Protein AF-A0A8S0GXC1-F1 (afdb_monomer)

Radius of gyration: 15.0 Å; Cα contacts (8 Å, |Δi|>4): 55; chains: 1; bounding box: 44×24×37 Å

Secondary structure (DSSP, 8-state):
--HHHHHHHHHHHHHHHHHHH--S-GGG--TT------HHHHHHHHHHHHT----TTTTSTT--SHHHHHHHHHHHHHHHHTS--

pLDDT: mean 83.08, std 7.65, range [59.19, 92.38]

Structure (mmCIF, N/CA/C/O backbone):
data_AF-A0A8S0GXC1-F1
#
_entry.id   AF-A0A8S0GXC1-F1
#
loop_
_atom_site.group_PDB
_atom_site.id
_atom_site.type_symbol
_atom_site.label_atom_id
_atom_site.label_alt_id
_atom_site.label_comp_id
_atom_site.label_asym_id
_atom_site.label_entity_id
_atom_site.label_seq_id
_atom_site.pdbx_PDB_ins_code
_atom_site.Cartn_x
_atom_site.Cartn_y
_atom_site.Cartn_z
_atom_site.occupancy
_atom_site.B_iso_or_equiv
_atom_site.auth_seq_id
_atom_site.auth_comp_id
_atom_site.auth_asym_id
_atom_site.auth_atom_id
_atom_site.pdbx_PDB_model_num
ATOM 1 N N . MET A 1 1 ? -5.651 -5.124 13.076 1.00 73.06 1 MET A N 1
ATOM 2 C CA . MET A 1 1 ? -4.720 -4.694 12.014 1.00 73.06 1 MET A CA 1
ATOM 3 C C . MET A 1 1 ? -3.655 -3.804 12.633 1.00 73.06 1 MET A C 1
ATOM 5 O O . MET A 1 1 ? -4.014 -2.954 13.444 1.00 73.06 1 MET A O 1
ATOM 9 N N . ASP A 1 2 ? -2.381 -4.032 12.316 1.00 86.50 2 ASP A N 1
ATOM 10 C CA . ASP A 1 2 ? -1.241 -3.270 12.839 1.00 86.50 2 ASP A CA 1
ATOM 11 C C . ASP A 1 2 ? -0.464 -2.554 11.718 1.00 86.50 2 ASP A C 1
ATOM 13 O O . ASP A 1 2 ? -0.686 -2.792 10.530 1.00 86.50 2 ASP A O 1
ATOM 17 N N . LEU A 1 3 ? 0.426 -1.634 12.104 1.00 88.12 3 LEU A N 1
ATOM 18 C CA . LEU A 1 3 ? 1.173 -0.794 11.163 1.00 88.12 3 LEU A CA 1
ATOM 19 C C . LEU A 1 3 ? 2.090 -1.619 10.247 1.00 88.12 3 LEU A C 1
ATOM 21 O O . LEU A 1 3 ? 2.246 -1.290 9.075 1.00 88.12 3 LEU A O 1
ATOM 25 N N . PHE A 1 4 ? 2.668 -2.701 10.772 1.00 89.50 4 PHE A N 1
ATOM 26 C CA . PHE A 1 4 ? 3.551 -3.584 10.016 1.00 89.50 4 PHE A CA 1
ATOM 27 C C . PHE A 1 4 ? 2.802 -4.304 8.889 1.00 89.50 4 PHE A C 1
ATOM 29 O O . PHE A 1 4 ? 3.283 -4.333 7.757 1.00 89.50 4 PHE A O 1
ATOM 36 N N . SER A 1 5 ? 1.599 -4.818 9.165 1.00 87.94 5 SER A N 1
ATOM 37 C CA . SER A 1 5 ? 0.760 -5.463 8.148 1.00 87.94 5 SER A CA 1
ATOM 38 C C . SER A 1 5 ? 0.388 -4.491 7.027 1.00 87.94 5 SER A C 1
ATOM 40 O O . SER A 1 5 ? 0.446 -4.854 5.855 1.00 87.94 5 SER A O 1
ATOM 42 N N . ILE A 1 6 ? 0.073 -3.236 7.370 1.00 89.62 6 ILE A N 1
ATOM 43 C CA . ILE A 1 6 ? -0.235 -2.189 6.383 1.00 89.62 6 ILE A CA 1
ATOM 44 C C . ILE A 1 6 ? 0.995 -1.881 5.517 1.00 89.62 6 ILE A C 1
ATOM 46 O O . ILE A 1 6 ? 0.891 -1.818 4.295 1.00 89.62 6 ILE A O 1
ATOM 50 N N . GLN A 1 7 ? 2.175 -1.750 6.128 1.00 92.38 7 GLN A N 1
ATOM 51 C CA . GLN A 1 7 ? 3.425 -1.519 5.396 1.00 92.38 7 GLN A CA 1
ATOM 52 C C . GLN A 1 7 ? 3.756 -2.661 4.428 1.00 92.38 7 GLN A C 1
ATOM 54 O O . GLN A 1 7 ? 4.174 -2.396 3.300 1.00 92.38 7 GLN A O 1
ATOM 59 N N . GLN A 1 8 ? 3.563 -3.916 4.847 1.00 91.06 8 GLN A N 1
ATOM 60 C CA . GLN A 1 8 ? 3.764 -5.083 3.983 1.00 91.06 8 GLN A CA 1
ATOM 61 C C . GLN A 1 8 ? 2.779 -5.096 2.814 1.00 91.06 8 GLN A C 1
ATOM 63 O O . GLN A 1 8 ? 3.193 -5.308 1.679 1.00 91.06 8 GLN A O 1
ATOM 68 N N . SER A 1 9 ? 1.501 -4.804 3.059 1.00 90.81 9 SER A N 1
ATOM 69 C CA . SER A 1 9 ? 0.491 -4.693 2.000 1.00 90.81 9 SER A CA 1
ATOM 70 C C . SER A 1 9 ? 0.854 -3.614 0.969 1.00 90.81 9 SER A C 1
ATOM 72 O O . SER A 1 9 ? 0.908 -3.900 -0.229 1.00 90.81 9 SER A O 1
ATOM 74 N N . ILE A 1 10 ? 1.232 -2.407 1.414 1.00 90.25 10 ILE A N 1
ATOM 75 C CA . ILE A 1 10 ? 1.677 -1.328 0.515 1.00 90.25 10 ILE A CA 1
ATOM 76 C C . ILE A 1 10 ? 2.888 -1.775 -0.312 1.00 90.25 10 ILE A C 1
ATOM 78 O O . ILE A 1 10 ? 2.922 -1.557 -1.523 1.00 90.25 10 ILE A O 1
ATOM 82 N N . ARG A 1 11 ? 3.874 -2.422 0.324 1.00 90.00 11 ARG A N 1
ATOM 83 C CA . ARG A 1 11 ? 5.061 -2.962 -0.354 1.00 90.00 11 ARG A CA 1
ATOM 84 C C . ARG A 1 11 ? 4.663 -3.973 -1.429 1.00 90.00 11 ARG A C 1
ATOM 86 O O . ARG A 1 11 ? 5.091 -3.835 -2.568 1.00 90.00 11 ARG A O 1
ATOM 93 N N . HIS A 1 12 ? 3.799 -4.928 -1.095 1.00 90.31 12 HIS A N 1
ATOM 94 C CA . HIS A 1 12 ? 3.319 -5.939 -2.032 1.00 90.31 12 HIS A CA 1
ATOM 95 C C . HIS A 1 12 ? 2.544 -5.338 -3.206 1.00 90.31 12 HIS A C 1
ATOM 97 O O . HIS A 1 12 ? 2.739 -5.772 -4.338 1.00 90.31 12 HIS A O 1
ATOM 103 N N . ALA A 1 13 ? 1.705 -4.328 -2.972 1.00 89.19 13 ALA A N 1
ATOM 104 C CA . ALA A 1 13 ? 0.973 -3.648 -4.038 1.00 89.19 13 ALA A CA 1
ATOM 105 C C . ALA A 1 13 ? 1.916 -2.888 -4.990 1.00 89.19 13 ALA A C 1
ATOM 107 O O . ALA A 1 13 ? 1.740 -2.942 -6.211 1.00 89.19 13 ALA A O 1
ATOM 108 N N . ILE A 1 14 ? 2.944 -2.229 -4.443 1.00 88.44 14 ILE A N 1
ATOM 109 C CA . ILE A 1 14 ? 4.008 -1.586 -5.227 1.00 88.44 14 ILE A CA 1
ATOM 110 C C . ILE A 1 14 ? 4.760 -2.634 -6.050 1.00 88.44 14 ILE A C 1
ATOM 112 O O . ILE A 1 14 ? 4.864 -2.483 -7.265 1.00 88.44 14 ILE A O 1
ATOM 116 N N . ASP A 1 15 ? 5.229 -3.711 -5.419 1.00 87.75 15 ASP A N 1
ATOM 117 C CA . ASP A 1 15 ? 5.997 -4.769 -6.081 1.00 87.75 15 ASP A CA 1
ATOM 118 C C . ASP A 1 15 ? 5.178 -5.456 -7.183 1.00 87.75 15 ASP A C 1
ATOM 120 O O . ASP A 1 15 ? 5.691 -5.705 -8.272 1.00 87.75 15 ASP A O 1
ATOM 124 N N . ALA A 1 16 ? 3.886 -5.707 -6.950 1.00 88.12 16 ALA A N 1
ATOM 125 C CA . ALA A 1 16 ? 2.993 -6.310 -7.937 1.00 88.12 16 ALA A CA 1
ATOM 126 C C . ALA A 1 16 ? 2.784 -5.401 -9.155 1.00 88.12 16 ALA A C 1
ATOM 128 O O . ALA A 1 16 ? 2.822 -5.868 -10.295 1.00 88.12 16 ALA A O 1
ATOM 129 N N . GLN A 1 17 ? 2.588 -4.100 -8.932 1.00 86.75 17 GLN A N 1
ATOM 130 C CA . GLN A 1 17 ? 2.472 -3.135 -10.022 1.00 86.75 17 GLN A CA 1
ATOM 131 C C . GLN A 1 17 ? 3.797 -2.996 -10.779 1.00 86.75 17 GLN A C 1
ATOM 133 O O . GLN A 1 17 ? 3.812 -2.925 -12.010 1.00 86.75 17 GLN A O 1
ATOM 138 N N . MET A 1 18 ? 4.908 -2.992 -10.049 1.00 83.50 18 MET A N 1
ATOM 139 C CA . MET A 1 18 ? 6.239 -2.917 -10.623 1.00 83.50 18 MET A CA 1
ATOM 140 C C . MET A 1 18 ? 6.561 -4.136 -11.481 1.00 83.50 18 MET A C 1
ATOM 142 O O . MET A 1 18 ? 6.993 -3.966 -12.615 1.00 83.50 18 MET A O 1
ATOM 146 N N . ALA A 1 19 ? 6.258 -5.344 -11.011 1.00 83.38 19 ALA A N 1
ATOM 147 C CA . ALA A 1 19 ? 6.444 -6.576 -11.773 1.00 83.38 19 ALA A CA 1
ATOM 148 C C . ALA A 1 19 ? 5.616 -6.607 -13.072 1.00 83.38 19 ALA A C 1
ATOM 150 O O . ALA A 1 19 ? 6.065 -7.157 -14.073 1.00 83.38 19 ALA A O 1
ATOM 151 N N . GLN A 1 20 ? 4.428 -5.989 -13.089 1.00 80.75 20 GLN A N 1
ATOM 152 C CA . GLN A 1 20 ? 3.604 -5.882 -14.302 1.00 80.75 20 GLN A CA 1
ATOM 153 C C . GLN A 1 20 ? 4.172 -4.887 -15.318 1.00 80.75 20 GLN A C 1
ATOM 155 O O . GLN A 1 20 ? 4.111 -5.129 -16.522 1.00 80.75 20 GLN A O 1
ATOM 160 N N . LYS A 1 21 ? 4.709 -3.757 -14.845 1.00 79.44 21 LYS A N 1
ATOM 161 C CA . LYS A 1 21 ? 5.302 -2.723 -15.708 1.00 79.44 21 LYS A CA 1
ATOM 162 C C . LYS A 1 21 ? 6.724 -3.057 -16.142 1.00 79.44 21 LYS A C 1
ATOM 164 O O . LYS A 1 21 ? 7.208 -2.498 -17.122 1.00 79.44 21 LYS A O 1
ATOM 169 N N . TRP A 1 22 ? 7.382 -3.951 -15.413 1.00 75.69 22 TRP A N 1
ATOM 170 C CA . TRP A 1 22 ? 8.791 -4.258 -15.566 1.00 75.69 22 TRP A CA 1
ATOM 171 C C . TRP A 1 22 ? 9.019 -5.761 -15.756 1.00 75.69 22 TRP A C 1
ATOM 173 O O . TRP A 1 22 ? 9.446 -6.461 -14.837 1.00 75.69 22 TRP A O 1
ATOM 183 N N . PRO A 1 23 ? 8.736 -6.283 -16.961 1.00 73.31 23 PRO A N 1
ATOM 184 C CA . PRO A 1 23 ? 8.909 -7.703 -17.256 1.00 73.31 23 PRO A CA 1
ATOM 185 C C . PRO A 1 23 ? 10.384 -8.109 -17.416 1.00 73.31 23 PRO A C 1
ATOM 187 O O . PRO A 1 23 ? 10.698 -9.296 -17.463 1.00 73.31 23 PRO A O 1
ATOM 190 N N . ILE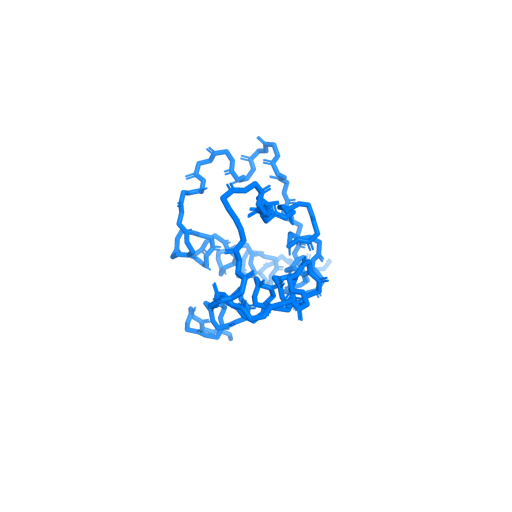 A 1 24 ? 11.289 -7.136 -17.532 1.00 74.06 24 ILE A N 1
ATOM 191 C CA . ILE A 1 24 ? 12.723 -7.347 -17.742 1.00 74.06 24 ILE A CA 1
ATOM 192 C C . ILE A 1 24 ? 13.481 -7.287 -16.412 1.00 74.06 24 ILE A C 1
ATOM 194 O O . ILE A 1 24 ? 13.156 -6.478 -15.555 1.00 74.06 24 ILE A O 1
ATOM 198 N N . PRO A 1 25 ? 14.523 -8.101 -16.193 1.00 71.62 25 PRO A N 1
ATOM 199 C CA . PRO A 1 25 ? 15.371 -7.967 -15.015 1.00 71.62 25 PRO A CA 1
ATOM 200 C C . PRO A 1 25 ? 15.994 -6.562 -14.926 1.00 71.62 25 PRO A C 1
ATOM 202 O O . PRO A 1 25 ? 16.391 -6.018 -15.956 1.00 71.62 25 PRO A O 1
ATOM 205 N N . PRO A 1 26 ? 16.181 -5.981 -13.724 1.00 6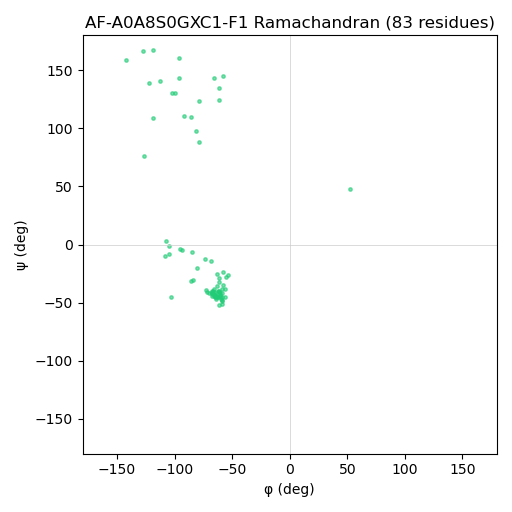7.44 26 PRO A N 1
ATOM 206 C CA . PRO A 1 26 ? 16.860 -4.690 -13.564 1.00 67.44 26 PRO A CA 1
ATOM 2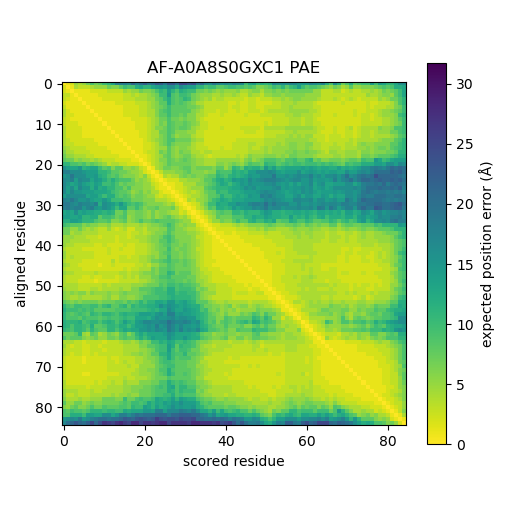07 C C . PR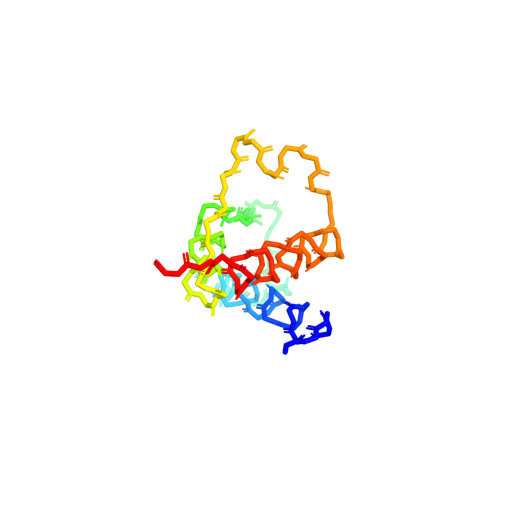O A 1 26 ? 18.264 -4.650 -14.184 1.00 67.44 26 PRO A C 1
ATOM 209 O O . PRO A 1 26 ? 18.716 -3.605 -14.631 1.00 67.44 26 PRO A O 1
ATOM 212 N N . SER A 1 27 ? 18.945 -5.797 -14.267 1.00 74.25 27 SER A N 1
ATOM 213 C CA . SER A 1 27 ? 20.244 -5.939 -14.938 1.00 74.25 27 SER A CA 1
ATOM 214 C C . SER A 1 27 ? 20.187 -5.788 -16.464 1.00 74.25 27 SER A C 1
ATOM 216 O O . SER A 1 27 ? 21.229 -5.652 -17.096 1.00 74.25 27 SER A O 1
ATOM 218 N N . GLN A 1 28 ? 18.993 -5.836 -17.055 1.00 76.50 28 GLN A N 1
ATOM 219 C CA . GLN A 1 28 ? 18.740 -5.672 -18.489 1.00 76.50 28 GLN A CA 1
ATOM 220 C C . GLN A 1 28 ? 18.078 -4.324 -18.816 1.00 76.50 28 GLN A C 1
ATOM 222 O O . GLN A 1 28 ? 17.760 -4.068 -19.976 1.00 76.50 28 GLN A O 1
ATOM 227 N N . ALA A 1 29 ? 17.888 -3.477 -17.802 1.00 76.62 29 ALA A N 1
ATOM 228 C CA . ALA A 1 29 ? 17.349 -2.134 -17.935 1.00 76.62 29 ALA A CA 1
ATOM 229 C C . ALA A 1 29 ? 18.251 -1.259 -18.811 1.00 76.62 29 ALA A C 1
ATOM 231 O O . ALA A 1 29 ? 19.470 -1.222 -18.622 1.00 76.62 29 ALA A O 1
ATOM 232 N N . ARG A 1 30 ? 17.657 -0.517 -19.739 1.00 79.88 30 ARG A N 1
ATOM 233 C CA . ARG A 1 30 ? 18.323 0.536 -20.512 1.00 79.88 30 ARG A CA 1
ATOM 234 C C . ARG A 1 30 ? 18.066 1.899 -19.881 1.00 79.88 30 ARG A C 1
ATOM 236 O O . ARG A 1 30 ? 17.094 2.093 -19.161 1.00 79.88 30 ARG A O 1
ATOM 243 N N . GLU A 1 31 ? 18.901 2.876 -20.220 1.00 75.00 31 GLU A N 1
ATOM 244 C CA . GLU A 1 31 ? 18.805 4.252 -19.701 1.00 75.00 31 GLU A CA 1
ATOM 245 C C . GLU A 1 31 ? 17.453 4.936 -19.981 1.00 75.00 31 GLU A C 1
ATOM 247 O O . GLU A 1 31 ? 17.059 5.846 -19.257 1.00 75.00 31 GLU A O 1
ATOM 252 N N . HIS A 1 32 ? 16.725 4.493 -21.012 1.00 74.38 32 HIS A N 1
ATOM 253 C CA . HIS A 1 32 ? 15.407 5.022 -21.377 1.00 74.38 32 HIS A CA 1
ATOM 254 C C . HIS A 1 32 ? 14.233 4.248 -20.776 1.00 74.38 32 HIS A C 1
ATOM 256 O O . HIS A 1 32 ? 13.084 4.658 -20.947 1.00 74.38 32 HIS A O 1
ATOM 262 N N . ASP A 1 33 ? 14.498 3.140 -20.086 1.00 72.88 33 ASP A N 1
ATOM 263 C CA . ASP A 1 33 ? 13.447 2.346 -19.478 1.00 72.88 33 ASP A CA 1
ATOM 264 C C . ASP A 1 33 ? 13.007 3.038 -18.177 1.00 72.88 33 ASP A C 1
ATOM 266 O O . ASP A 1 33 ? 13.534 2.815 -17.089 1.00 72.88 33 ASP A O 1
ATOM 270 N N . THR A 1 34 ? 12.040 3.944 -18.303 1.00 70.56 34 THR A N 1
ATOM 271 C CA . THR A 1 34 ? 11.452 4.661 -17.170 1.00 70.56 34 THR A CA 1
ATOM 272 C C . THR A 1 34 ? 10.132 4.027 -16.777 1.00 70.56 34 THR A C 1
ATOM 274 O O . THR A 1 34 ? 9.237 3.869 -17.608 1.00 70.56 34 THR A O 1
ATOM 277 N N . TYR A 1 35 ? 9.968 3.748 -15.492 1.00 71.50 35 TYR A N 1
ATOM 278 C CA . TYR A 1 35 ? 8.693 3.354 -14.918 1.00 71.50 35 TYR A CA 1
ATOM 279 C C . TYR A 1 35 ? 8.308 4.320 -13.815 1.00 71.50 35 TYR A C 1
ATOM 281 O O . TYR A 1 35 ? 9.124 4.738 -12.995 1.00 71.50 35 TYR A O 1
ATOM 289 N N . SER A 1 36 ? 7.028 4.654 -13.789 1.00 78.88 36 SER A N 1
ATOM 290 C CA . SER A 1 36 ? 6.418 5.375 -12.691 1.00 78.88 36 SER A CA 1
ATOM 291 C C . SER A 1 36 ? 5.428 4.464 -11.987 1.00 78.88 36 SER A C 1
ATOM 293 O O . SER A 1 36 ? 4.688 3.689 -12.608 1.00 78.88 36 SER A O 1
ATOM 295 N N . LEU A 1 37 ? 5.408 4.573 -10.666 1.00 82.69 37 LEU A N 1
ATOM 296 C CA . LEU A 1 37 ? 4.329 4.039 -9.861 1.00 82.69 37 LEU A CA 1
ATOM 297 C C . LEU A 1 37 ? 3.030 4.739 -10.282 1.00 82.69 37 LEU A C 1
ATOM 299 O O . LEU A 1 37 ? 2.950 5.968 -10.280 1.00 82.69 37 LEU A O 1
ATOM 303 N N . ASP A 1 38 ? 2.016 3.968 -10.666 1.00 86.75 38 ASP A N 1
ATOM 304 C CA . ASP A 1 38 ? 0.677 4.517 -10.854 1.00 86.75 38 ASP A CA 1
ATOM 305 C C . ASP A 1 38 ? 0.004 4.604 -9.485 1.00 86.75 38 ASP A C 1
ATOM 307 O O . ASP A 1 38 ? -0.523 3.620 -8.954 1.00 86.75 38 ASP A O 1
ATOM 311 N N . LEU A 1 39 ? 0.063 5.814 -8.926 1.00 83.38 39 LEU A N 1
ATOM 312 C CA . LEU A 1 39 ? -0.545 6.169 -7.651 1.00 83.38 39 LEU A CA 1
ATOM 313 C C . LEU A 1 39 ? -2.045 5.869 -7.628 1.00 83.38 39 LEU A C 1
ATOM 315 O O . LEU A 1 39 ? -2.526 5.365 -6.624 1.00 83.38 39 LEU A O 1
ATOM 319 N N . LYS A 1 40 ? -2.792 6.092 -8.716 1.00 86.00 40 LYS A N 1
ATOM 320 C CA . LYS A 1 40 ? -4.243 5.834 -8.727 1.00 86.00 40 LYS A CA 1
ATOM 321 C C . LYS A 1 40 ? -4.537 4.349 -8.561 1.00 86.00 40 LYS A C 1
ATOM 323 O O . LYS A 1 40 ? -5.403 3.974 -7.776 1.00 86.00 40 LYS A O 1
ATOM 328 N N . VAL A 1 41 ? -3.790 3.503 -9.2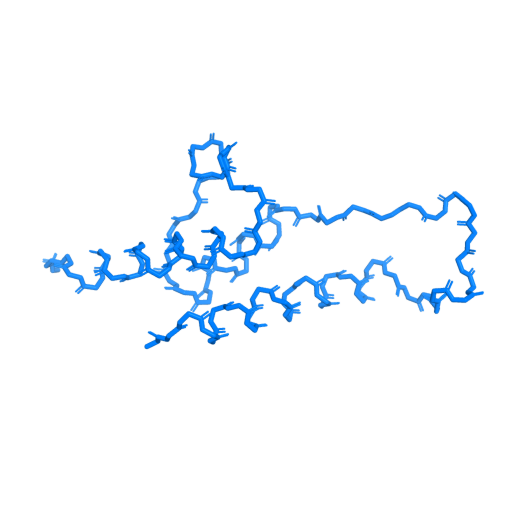67 1.00 87.75 41 VAL A N 1
ATOM 329 C CA . VAL A 1 41 ? -3.932 2.043 -9.169 1.00 87.75 41 VAL A CA 1
ATOM 330 C C . VAL A 1 41 ? -3.491 1.529 -7.797 1.00 87.75 41 VAL A C 1
ATOM 332 O O . VAL A 1 41 ? -4.161 0.660 -7.233 1.00 87.75 41 VAL A O 1
ATOM 335 N N . LEU A 1 42 ? -2.404 2.074 -7.237 1.00 88.25 42 LEU A N 1
ATOM 336 C CA . LEU A 1 42 ? -1.969 1.739 -5.880 1.00 88.25 42 LEU A CA 1
ATOM 337 C C . LEU A 1 42 ? -3.077 2.062 -4.872 1.00 88.25 42 LEU A C 1
ATOM 339 O O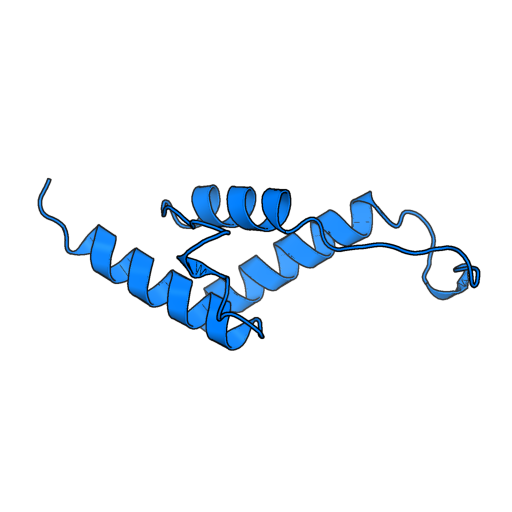 . LEU A 1 42 ? -3.478 1.199 -4.099 1.00 88.25 42 LEU A O 1
ATOM 343 N N . LEU A 1 43 ? -3.621 3.275 -4.920 1.00 87.81 43 LEU A N 1
ATOM 344 C CA . LEU A 1 43 ? -4.636 3.725 -3.971 1.00 87.81 43 LEU A CA 1
ATOM 345 C C . LEU A 1 43 ? -5.922 2.942 -4.076 1.00 87.81 43 LEU A C 1
ATOM 347 O O . LEU A 1 43 ? -6.410 2.479 -3.058 1.00 87.81 43 LEU A O 1
ATOM 351 N N . HIS A 1 44 ? -6.414 2.711 -5.288 1.00 88.44 44 HIS A N 1
ATOM 352 C CA . HIS A 1 44 ? -7.601 1.890 -5.490 1.00 88.44 44 HIS A CA 1
ATOM 353 C C . HIS A 1 44 ? -7.423 0.468 -4.924 1.00 88.44 44 HIS A C 1
ATOM 355 O O . HIS A 1 44 ? -8.367 -0.126 -4.401 1.00 88.44 44 HIS A O 1
ATOM 361 N N . SER A 1 45 ? -6.209 -0.087 -4.999 1.00 89.50 45 SER A N 1
ATOM 362 C CA . SER A 1 45 ? -5.903 -1.390 -4.396 1.00 89.50 45 SER A CA 1
ATOM 363 C C . SER A 1 45 ? -5.965 -1.327 -2.866 1.00 89.50 45 SER A C 1
ATOM 365 O O . SER A 1 45 ? -6.605 -2.175 -2.250 1.00 89.50 45 SER A O 1
ATOM 367 N N . LEU A 1 46 ? -5.386 -0.285 -2.262 1.00 90.62 46 LEU A N 1
ATOM 368 C CA . LEU A 1 46 ? -5.393 -0.068 -0.811 1.00 90.62 46 LEU A CA 1
ATOM 369 C C . LEU A 1 46 ? -6.802 0.252 -0.277 1.00 90.62 46 LEU A C 1
ATOM 371 O O . LEU A 1 46 ? -7.202 -0.278 0.754 1.00 90.62 46 LEU A O 1
ATOM 375 N N . GLU A 1 47 ? -7.588 1.066 -0.984 1.00 91.31 47 GLU A N 1
ATOM 376 C CA . GLU A 1 47 ? -8.990 1.355 -0.651 1.00 91.31 47 GLU A CA 1
ATOM 377 C C . GLU A 1 47 ? -9.814 0.071 -0.555 1.00 91.31 47 GLU A C 1
ATOM 379 O O . GLU A 1 47 ? -10.567 -0.122 0.401 1.00 91.31 47 GLU A O 1
ATOM 384 N N . ARG A 1 48 ? -9.637 -0.832 -1.529 1.00 90.06 48 ARG A N 1
ATOM 385 C CA . ARG A 1 48 ? -10.302 -2.137 -1.543 1.00 90.06 48 ARG A CA 1
ATOM 386 C C . ARG A 1 48 ? -9.828 -3.053 -0.425 1.00 90.06 48 ARG A C 1
ATOM 388 O O . ARG A 1 48 ? -10.656 -3.733 0.171 1.00 90.06 48 ARG A O 1
ATOM 395 N N . GLU A 1 49 ? -8.527 -3.096 -0.163 1.00 91.12 49 GLU A N 1
ATOM 396 C CA . GLU A 1 49 ? -7.953 -3.994 0.842 1.00 91.12 49 GLU A CA 1
ATOM 397 C C . GLU A 1 49 ? -8.329 -3.584 2.270 1.00 91.12 49 GLU A C 1
ATOM 399 O O . GLU A 1 49 ? -8.687 -4.430 3.088 1.00 91.12 49 GLU A O 1
ATOM 404 N N . 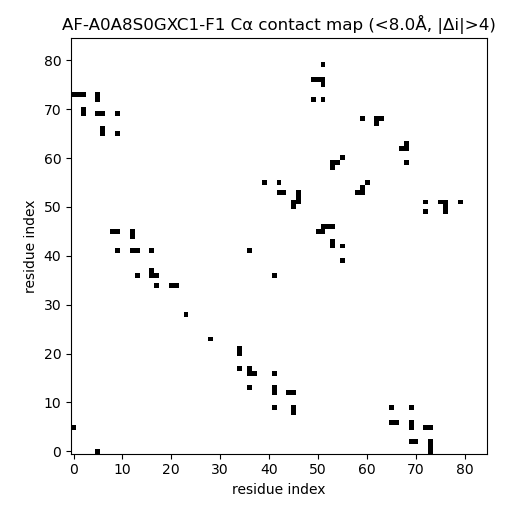PHE A 1 50 ? -8.299 -2.283 2.559 1.00 89.50 50 PHE A N 1
ATOM 405 C CA . PHE A 1 50 ? -8.565 -1.746 3.894 1.00 89.50 50 PHE A CA 1
ATOM 406 C C . PHE A 1 50 ? -10.014 -1.295 4.100 1.00 89.50 50 PHE A C 1
ATOM 408 O O . PHE A 1 50 ? -10.375 -0.912 5.210 1.00 89.50 50 PHE A O 1
ATOM 415 N N . ASN A 1 51 ? -10.848 -1.358 3.057 1.00 89.38 51 ASN A N 1
ATOM 416 C CA . ASN A 1 51 ? -12.229 -0.873 3.056 1.00 89.38 51 ASN A CA 1
ATOM 417 C C . ASN A 1 51 ? -12.340 0.590 3.532 1.00 89.38 51 ASN A C 1
ATOM 419 O O . ASN A 1 51 ? -13.153 0.934 4.386 1.00 89.38 51 ASN A O 1
ATOM 423 N N . ILE A 1 52 ? -11.494 1.457 2.978 1.00 89.31 52 ILE A N 1
ATOM 424 C CA . ILE A 1 52 ? -11.469 2.899 3.261 1.00 89.31 52 ILE A CA 1
ATOM 425 C C . ILE A 1 52 ? -11.524 3.694 1.957 1.00 89.31 52 ILE A C 1
ATOM 427 O O . ILE A 1 52 ? -11.296 3.153 0.880 1.00 89.31 52 ILE A O 1
ATOM 431 N N . ARG A 1 53 ? -11.792 4.999 2.054 1.00 87.50 53 ARG A N 1
ATOM 432 C CA . ARG A 1 53 ? -11.665 5.939 0.929 1.00 87.50 53 ARG A CA 1
ATOM 433 C C . ARG A 1 53 ? -10.385 6.752 1.064 1.00 87.50 53 ARG A C 1
ATOM 435 O O . ARG A 1 53 ? -10.163 7.336 2.128 1.00 87.50 53 ARG A O 1
ATOM 442 N N . LEU A 1 54 ? -9.592 6.825 0.005 1.00 86.69 54 LEU A N 1
ATOM 443 C CA . LEU A 1 54 ? -8.353 7.591 -0.096 1.00 86.69 54 LEU A CA 1
ATOM 444 C C . LEU A 1 54 ? -8.517 8.624 -1.214 1.00 86.69 54 LEU A C 1
ATOM 446 O O . LEU A 1 54 ? -8.552 8.275 -2.389 1.00 86.69 54 LEU A O 1
ATOM 450 N N . ASP A 1 55 ? -8.617 9.902 -0.854 1.00 82.56 55 ASP A N 1
ATOM 451 C CA . ASP A 1 55 ? -8.697 10.988 -1.833 1.00 82.56 55 ASP A CA 1
ATOM 452 C C . ASP A 1 55 ? -7.277 11.411 -2.258 1.00 82.56 55 ASP A C 1
ATOM 454 O O . ASP A 1 55 ? -6.556 12.007 -1.454 1.00 8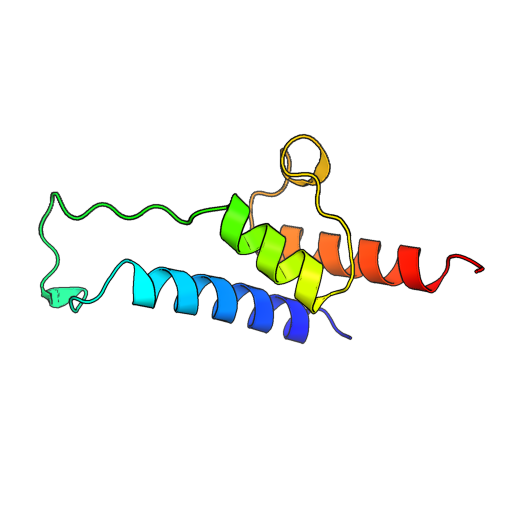2.56 55 ASP A O 1
ATOM 458 N N . PRO A 1 56 ? -6.831 11.133 -3.495 1.00 75.44 56 PRO A N 1
ATOM 459 C CA . PRO A 1 56 ? -5.478 11.477 -3.915 1.00 75.44 56 PRO A CA 1
ATOM 460 C C . PRO A 1 56 ? -5.179 12.978 -3.889 1.00 75.44 56 PRO A C 1
ATOM 462 O O . PRO A 1 56 ? -4.031 13.354 -3.652 1.00 75.44 56 PRO A O 1
ATOM 465 N N . ASP A 1 57 ? -6.185 13.830 -4.084 1.00 78.25 57 ASP A N 1
ATOM 466 C CA . ASP A 1 57 ? -6.004 15.281 -4.143 1.00 78.25 57 ASP A CA 1
ATOM 467 C C . ASP A 1 57 ? -5.989 15.910 -2.744 1.00 78.25 57 ASP A C 1
ATOM 469 O O . ASP A 1 57 ? -5.315 16.917 -2.514 1.00 78.25 57 ASP A O 1
ATOM 473 N N . ARG A 1 58 ? -6.717 15.322 -1.785 1.00 74.44 58 ARG A N 1
ATOM 474 C CA . ARG A 1 58 ? -6.844 15.864 -0.419 1.00 74.44 58 ARG A CA 1
ATOM 475 C C . ARG A 1 58 ? -6.013 15.134 0.623 1.00 74.44 58 ARG A C 1
ATOM 477 O O . ARG A 1 58 ? -5.384 15.779 1.460 1.00 74.44 58 ARG A O 1
ATOM 484 N N . ASP A 1 59 ? -6.036 13.810 0.588 1.00 72.75 59 ASP A N 1
ATOM 485 C CA . ASP A 1 59 ? -5.474 12.962 1.636 1.00 72.75 59 ASP A CA 1
ATOM 486 C C . ASP A 1 59 ? -3.974 12.720 1.416 1.00 72.75 59 ASP A C 1
ATOM 488 O O . ASP A 1 59 ? -3.212 12.603 2.374 1.00 72.75 59 ASP A O 1
ATOM 492 N N . LEU A 1 60 ? -3.524 12.690 0.158 1.00 70.00 60 LEU A N 1
ATOM 493 C CA . LEU A 1 60 ? -2.162 12.264 -0.188 1.00 70.00 60 LEU A CA 1
ATOM 494 C C . LEU A 1 60 ? -1.209 13.389 -0.552 1.00 70.00 60 LEU A C 1
ATOM 496 O O . LEU A 1 60 ? -0.009 13.146 -0.644 1.00 70.00 60 LEU A O 1
ATOM 500 N N . TYR A 1 61 ? -1.702 14.619 -0.698 1.00 71.00 61 TYR A N 1
ATOM 501 C CA . TYR A 1 61 ? -0.865 15.784 -0.998 1.00 71.00 61 TYR A CA 1
ATOM 502 C C . TYR A 1 61 ? 0.294 15.962 0.004 1.00 71.00 61 TYR A C 1
ATOM 504 O O . TYR A 1 61 ? 1.329 16.536 -0.323 1.00 71.00 61 TYR A O 1
ATOM 512 N N . ARG A 1 62 ? 0.130 15.464 1.237 1.00 69.94 62 ARG A N 1
ATOM 513 C CA . ARG A 1 62 ? 1.138 15.538 2.307 1.00 69.94 62 ARG A CA 1
ATOM 514 C C . ARG A 1 62 ? 1.858 14.221 2.588 1.00 69.94 62 ARG A C 1
ATOM 516 O O . ARG A 1 62 ? 2.707 14.198 3.471 1.00 69.94 62 ARG A O 1
ATOM 523 N N . ILE A 1 63 ? 1.518 13.142 1.887 1.00 81.25 63 ILE A N 1
ATOM 524 C CA . ILE A 1 63 ? 2.108 11.827 2.132 1.00 81.25 63 ILE A CA 1
ATOM 525 C C . ILE A 1 63 ? 3.327 11.663 1.232 1.00 81.25 63 ILE A C 1
ATOM 527 O O . ILE A 1 63 ? 3.217 11.539 0.015 1.00 81.25 63 ILE A O 1
ATOM 531 N N . SER A 1 64 ? 4.500 11.664 1.852 1.00 81.88 64 SER A N 1
ATOM 532 C CA . SER A 1 64 ? 5.804 11.591 1.190 1.00 81.88 64 SER A CA 1
ATOM 533 C C . SER A 1 64 ? 6.508 10.247 1.391 1.00 81.88 64 SER A C 1
ATOM 535 O O . SER A 1 64 ? 7.511 9.965 0.735 1.00 81.88 64 SER A O 1
ATOM 537 N N . SER A 1 65 ? 5.988 9.391 2.278 1.00 85.19 65 SER A N 1
ATOM 538 C CA . SER A 1 65 ? 6.597 8.101 2.609 1.00 85.19 65 SER A CA 1
ATOM 539 C C . SER A 1 65 ? 5.581 6.980 2.844 1.00 85.19 65 SER A C 1
ATOM 541 O O . SER A 1 65 ? 4.426 7.212 3.201 1.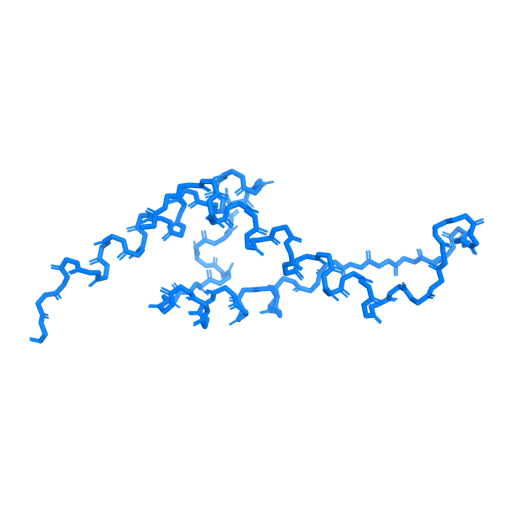00 85.19 65 SER A O 1
ATOM 543 N N . ILE A 1 66 ? 6.045 5.730 2.716 1.00 87.06 66 ILE A N 1
ATOM 544 C CA . ILE A 1 66 ? 5.254 4.534 3.057 1.00 87.06 66 ILE A CA 1
ATOM 545 C C . ILE A 1 66 ? 4.831 4.567 4.530 1.00 87.06 66 ILE A C 1
ATOM 547 O O . ILE A 1 66 ? 3.710 4.183 4.846 1.00 87.06 66 ILE A O 1
ATOM 551 N N . SER A 1 67 ? 5.693 5.037 5.435 1.00 87.31 67 SER A N 1
ATOM 552 C CA . SER A 1 67 ? 5.368 5.147 6.861 1.00 87.31 67 SER A CA 1
ATOM 553 C C . SER A 1 67 ? 4.201 6.102 7.111 1.00 87.31 67 SER A C 1
ATOM 555 O O . SER A 1 67 ? 3.276 5.741 7.834 1.00 87.31 67 SER A O 1
ATOM 557 N N . GLU A 1 68 ? 4.207 7.276 6.474 1.00 89.69 68 GLU A N 1
ATOM 558 C CA . GLU A 1 68 ? 3.104 8.245 6.548 1.00 89.69 68 GLU A CA 1
ATOM 559 C C . GLU A 1 68 ? 1.817 7.681 5.943 1.00 89.69 68 GLU A C 1
ATOM 561 O O . GLU A 1 68 ? 0.764 7.765 6.571 1.00 89.69 68 GLU A O 1
ATOM 566 N N . LEU A 1 69 ? 1.904 7.023 4.780 1.00 89.62 69 LEU A N 1
ATOM 567 C CA . LEU A 1 69 ? 0.757 6.350 4.164 1.00 89.62 69 LEU A CA 1
ATOM 568 C C . LEU A 1 69 ? 0.172 5.277 5.087 1.00 89.62 69 LEU A C 1
ATOM 570 O O . LEU A 1 69 ? -1.041 5.168 5.239 1.00 89.62 69 LEU A O 1
ATOM 574 N N . SER A 1 70 ? 1.039 4.505 5.738 1.00 91.00 70 SER A N 1
ATOM 575 C CA . SER A 1 70 ? 0.627 3.417 6.622 1.00 91.00 70 SER A CA 1
ATOM 576 C C . SER A 1 70 ? -0.082 3.935 7.869 1.00 91.00 70 SER A C 1
ATOM 578 O O . SER A 1 70 ? -1.098 3.375 8.279 1.00 91.00 70 SER A O 1
ATOM 580 N N . LEU A 1 71 ? 0.436 5.015 8.463 1.00 90.56 71 LEU A N 1
ATOM 581 C CA . LEU A 1 71 ? -0.198 5.686 9.598 1.00 90.56 71 LEU A CA 1
ATOM 582 C C . LEU A 1 71 ? -1.560 6.256 9.200 1.00 90.56 71 LEU A C 1
ATOM 584 O O . LEU A 1 71 ? -2.543 6.021 9.898 1.00 90.56 71 LEU A O 1
ATOM 588 N N . PHE A 1 72 ? -1.637 6.912 8.044 1.00 90.25 72 PHE A N 1
ATOM 589 C CA . PHE A 1 72 ? -2.881 7.479 7.538 1.00 90.25 72 PHE A CA 1
ATOM 590 C C . PHE A 1 72 ? -3.970 6.415 7.324 1.00 90.25 72 PHE A C 1
ATOM 592 O O . PHE A 1 72 ? -5.108 6.572 7.770 1.00 90.25 72 PHE A O 1
ATOM 599 N N . ILE A 1 73 ? -3.615 5.294 6.690 1.00 90.31 73 ILE A N 1
ATOM 600 C CA . ILE A 1 73 ? -4.521 4.155 6.486 1.00 90.31 73 ILE A CA 1
ATOM 601 C C . ILE A 1 73 ? -4.983 3.587 7.830 1.00 90.31 73 ILE A C 1
ATOM 603 O O . ILE A 1 73 ? -6.174 3.323 8.009 1.00 90.31 73 ILE A O 1
ATOM 607 N N . LEU A 1 74 ? -4.072 3.434 8.796 1.00 91.62 74 LEU A N 1
ATOM 608 C CA . LEU A 1 74 ? -4.404 2.940 10.131 1.00 91.62 74 LEU A CA 1
ATOM 609 C C . LEU A 1 74 ? -5.411 3.856 10.840 1.00 91.62 74 LEU A C 1
ATOM 611 O O . LEU A 1 74 ? -6.379 3.371 11.430 1.00 91.62 74 LEU A O 1
ATOM 615 N N . GLU A 1 75 ? -5.200 5.169 10.776 1.00 90.62 75 GLU A N 1
ATOM 616 C CA . GLU A 1 75 ? -6.086 6.174 11.369 1.00 90.62 75 GLU A CA 1
ATOM 617 C C . GLU A 1 75 ? -7.469 6.169 10.715 1.00 90.62 75 GLU A C 1
ATOM 619 O O . GLU A 1 75 ? -8.475 6.093 11.425 1.00 90.62 75 GLU A O 1
ATOM 624 N N . LYS A 1 76 ? -7.542 6.157 9.377 1.00 89.38 76 LYS A N 1
ATOM 625 C CA . LYS A 1 76 ? -8.816 6.058 8.646 1.00 89.38 76 LYS A CA 1
ATOM 626 C C . LYS A 1 76 ? -9.566 4.772 8.960 1.00 89.38 76 LYS A C 1
ATOM 628 O O . LYS A 1 76 ? -10.764 4.828 9.217 1.00 89.38 76 LYS A O 1
ATOM 633 N N . THR A 1 77 ? -8.872 3.637 8.988 1.00 88.50 77 THR A N 1
ATOM 634 C CA . THR A 1 77 ? -9.488 2.333 9.283 1.00 88.50 77 THR A CA 1
ATOM 635 C C . THR A 1 77 ? -10.077 2.317 10.695 1.00 88.50 77 THR A C 1
ATOM 637 O O . THR A 1 77 ? -11.188 1.838 10.906 1.00 88.50 77 THR A O 1
ATOM 640 N N . ARG A 1 78 ? -9.368 2.895 11.676 1.00 88.62 78 ARG A N 1
ATOM 641 C CA . ARG A 1 78 ? -9.876 3.042 13.050 1.00 88.62 78 ARG A CA 1
ATOM 642 C C . ARG A 1 78 ? -11.074 3.984 13.129 1.00 88.62 78 ARG A C 1
ATOM 644 O O . ARG A 1 78 ? -12.026 3.682 13.840 1.00 88.62 78 ARG A O 1
ATOM 651 N N . ALA A 1 79 ? -11.026 5.109 12.419 1.00 86.88 79 ALA A N 1
ATOM 652 C CA . ALA A 1 79 ? -12.113 6.082 12.399 1.00 86.88 79 ALA A CA 1
ATOM 653 C C . ALA A 1 79 ? -13.385 5.518 11.749 1.00 86.88 79 ALA A C 1
ATOM 655 O O . ALA A 1 79 ? -14.483 5.788 12.229 1.00 86.88 79 ALA A O 1
ATOM 656 N N . ASP A 1 80 ? -13.244 4.724 10.686 1.00 82.69 80 ASP A N 1
ATOM 657 C CA . ASP A 1 80 ? -14.379 4.091 10.013 1.00 82.69 80 ASP A CA 1
ATOM 658 C C . ASP A 1 80 ? -14.982 2.965 10.866 1.00 82.69 80 ASP A C 1
ATOM 660 O O . ASP A 1 80 ? -16.194 2.921 11.048 1.00 82.69 80 ASP A O 1
ATOM 664 N N . ALA A 1 81 ? -14.146 2.150 11.521 1.00 81.56 81 ALA A N 1
ATOM 665 C CA . ALA A 1 81 ? -14.601 1.130 12.471 1.00 81.56 81 ALA A CA 1
ATOM 666 C C . ALA A 1 81 ? -15.319 1.707 13.708 1.00 81.56 81 ALA A C 1
ATOM 668 O O . ALA A 1 81 ? -16.123 1.019 14.333 1.00 81.56 81 ALA A O 1
ATOM 669 N N . ALA A 1 82 ? -15.023 2.955 14.080 1.00 80.00 82 ALA A N 1
ATOM 670 C CA . ALA A 1 82 ? -15.674 3.651 15.188 1.00 80.00 82 ALA A CA 1
ATOM 671 C C . ALA A 1 82 ? -16.990 4.347 14.789 1.00 80.00 82 ALA A C 1
ATOM 673 O O . ALA A 1 82 ? -17.679 4.883 15.661 1.00 80.00 82 ALA A O 1
ATOM 674 N N . ARG A 1 83 ? -17.344 4.381 13.495 1.00 73.81 83 ARG A N 1
ATOM 675 C CA . ARG A 1 83 ? -18.564 5.037 13.016 1.00 73.81 83 ARG A CA 1
ATOM 676 C C . ARG A 1 83 ? -19.778 4.123 13.266 1.00 73.81 83 ARG A C 1
ATOM 678 O O . ARG A 1 83 ? -19.773 2.988 12.793 1.00 73.81 83 ARG A O 1
ATOM 685 N N . PRO A 1 84 ? -20.815 4.577 13.996 1.00 59.19 84 PRO A N 1
ATOM 686 C CA . PRO A 1 84 ? -22.047 3.807 14.140 1.00 59.19 84 PRO A CA 1
ATOM 687 C C . PRO A 1 84 ? -22.767 3.692 12.787 1.00 59.19 84 PRO A C 1
ATOM 689 O O . PRO A 1 84 ? -22.710 4.625 11.981 1.00 59.19 84 PRO A O 1
ATOM 692 N N . ALA A 1 85 ? -23.379 2.525 12.558 1.00 65.19 85 ALA A N 1
ATOM 693 C CA . ALA A 1 85 ? -24.061 2.140 11.319 1.00 65.19 85 ALA A CA 1
ATOM 694 C C . ALA A 1 85 ? -25.279 3.016 10.991 1.00 65.19 85 ALA A C 1
ATOM 696 O O . ALA A 1 85 ? -25.968 3.451 11.943 1.00 65.19 85 ALA A O 1
#

Sequence (85 aa):
MDLFSIQQSIRHAIDAQMAQKWPIPPSQAREHDTYSLDLKVLLHSLEREFNIRLDPDRDLYRISSISELSLFILEKTRADAARPA

Mean predicted aligned error: 6.59 Å

Solvent-accessible surface area (backbone atoms only — not comparable to full-atom values): 5333 Å² total; per-residue (Å²): 141,55,62,66,61,44,42,51,50,54,50,50,52,51,51,54,54,46,51,72,77,44,84,62,58,80,91,72,61,54,98,82,71,79,84,77,86,58,62,67,63,49,46,57,51,49,23,65,74,62,72,48,88,78,50,70,83,74,67,39,74,79,51,87,45,67,69,53,47,26,52,51,51,53,51,51,44,53,54,57,72,68,52,82,132

Nearest PDB structures (foldseek):
  7ax5-assembly1_A  TM=5.395E-01  e=5.014E-01  Candidatus Kuenenia stuttgartensis
  5kp8-assembly1_B  TM=6.141E-01  e=7.537E+00  Lyngbya majuscula

Foldseek 3Di:
DDLVVQLVLLVVLQVVQCCVLDVDPPVPDDPPSDDDDPPVSSQVSLCVVLVFDDDCVPRCPPPPDSSSVSVSSVVRSVVVVPDDD